Protein AF-A0A2P8F8W0-F1 (afdb_monomer)

pLDDT: mean 89.15, std 7.96, range [47.03, 95.94]

Structure (mmCIF, N/CA/C/O backbone):
data_AF-A0A2P8F8W0-F1
#
_entry.id   AF-A0A2P8F8W0-F1
#
loop_
_atom_site.group_PDB
_atom_site.id
_atom_site.type_symbol
_atom_site.label_atom_id
_atom_site.label_alt_id
_atom_site.label_comp_id
_atom_site.label_asym_id
_atom_site.label_entity_id
_atom_site.label_seq_id
_atom_site.pdbx_PDB_ins_code
_atom_site.Cartn_x
_atom_site.Cartn_y
_atom_site.Cartn_z
_atom_site.occupancy
_atom_site.B_iso_or_equiv
_atom_site.auth_seq_id
_atom_site.auth_comp_id
_atom_site.auth_asym_id
_atom_site.auth_atom_id
_atom_site.pdbx_PDB_model_num
ATOM 1 N N . MET A 1 1 ? -13.688 -4.791 11.401 1.00 79.94 1 MET A N 1
ATOM 2 C CA . MET A 1 1 ? -12.838 -3.655 10.965 1.00 79.94 1 MET A CA 1
ATOM 3 C C . MET A 1 1 ? -11.354 -4.010 10.954 1.00 79.94 1 MET A C 1
ATOM 5 O O . MET A 1 1 ? -10.781 -3.974 9.880 1.00 79.94 1 MET A O 1
ATOM 9 N N . LYS A 1 2 ? -10.747 -4.454 12.066 1.00 86.31 2 LYS A N 1
ATOM 10 C CA . LYS A 1 2 ? -9.315 -4.837 12.110 1.00 86.31 2 LYS A CA 1
ATOM 11 C C . LYS A 1 2 ? -8.894 -5.843 11.028 1.00 86.31 2 LYS A C 1
ATOM 13 O O . LYS A 1 2 ? -7.904 -5.632 10.345 1.00 86.31 2 LYS A O 1
ATOM 18 N N . ARG A 1 3 ? -9.707 -6.891 10.818 1.00 90.06 3 ARG A N 1
ATOM 19 C CA . ARG A 1 3 ? -9.494 -7.879 9.742 1.00 90.06 3 ARG A CA 1
ATOM 20 C C . ARG A 1 3 ? -9.385 -7.227 8.361 1.00 90.06 3 ARG A C 1
ATOM 22 O O . ARG A 1 3 ? -8.514 -7.611 7.603 1.00 90.06 3 ARG A O 1
ATOM 29 N N . ALA A 1 4 ? -10.226 -6.235 8.058 1.00 90.25 4 ALA A N 1
ATOM 30 C CA . ALA A 1 4 ? -10.178 -5.535 6.776 1.00 90.25 4 ALA A CA 1
ATOM 31 C C . ALA A 1 4 ? -8.872 -4.749 6.617 1.00 90.25 4 ALA A C 1
ATOM 33 O O . ALA A 1 4 ? -8.257 -4.835 5.565 1.00 90.25 4 ALA A O 1
ATOM 34 N N . VAL A 1 5 ? -8.408 -4.060 7.670 1.00 90.56 5 VAL A N 1
ATOM 35 C CA . VAL A 1 5 ? -7.109 -3.369 7.638 1.00 90.56 5 VAL A CA 1
ATOM 36 C C . VAL A 1 5 ? -5.979 -4.364 7.380 1.00 90.56 5 VAL A C 1
ATOM 38 O O . VAL A 1 5 ? -5.188 -4.144 6.476 1.00 90.56 5 VAL A O 1
ATOM 41 N N . TYR A 1 6 ? -5.945 -5.495 8.090 1.00 92.38 6 TYR A N 1
ATOM 42 C CA . TYR A 1 6 ? -4.912 -6.513 7.870 1.00 92.38 6 TYR A CA 1
ATOM 43 C C . TYR A 1 6 ? -4.951 -7.127 6.469 1.00 92.38 6 TYR A C 1
ATOM 45 O O . TYR A 1 6 ? -3.904 -7.266 5.844 1.00 92.38 6 TYR A O 1
ATOM 53 N N . VAL A 1 7 ? -6.140 -7.465 5.965 1.00 94.69 7 VAL A N 1
ATOM 54 C CA . VAL A 1 7 ? -6.303 -8.029 4.618 1.00 94.69 7 VAL A CA 1
ATOM 55 C C . VAL A 1 7 ? -5.874 -7.023 3.552 1.00 94.69 7 VAL A C 1
ATOM 57 O O . VAL A 1 7 ? -5.158 -7.399 2.632 1.00 94.69 7 VAL A O 1
ATOM 60 N N . LEU A 1 8 ? -6.254 -5.750 3.687 1.00 92.19 8 LEU A N 1
ATOM 61 C CA . LEU A 1 8 ? -5.871 -4.702 2.739 1.00 92.19 8 LEU A CA 1
ATOM 62 C C . LEU A 1 8 ? -4.365 -4.431 2.775 1.00 92.19 8 LEU A C 1
ATOM 64 O O . LEU A 1 8 ? -3.737 -4.373 1.723 1.00 92.19 8 LEU A O 1
ATOM 68 N N . SER A 1 9 ? -3.762 -4.341 3.962 1.00 92.25 9 SER A N 1
ATOM 69 C CA . SER A 1 9 ? -2.309 -4.201 4.097 1.00 92.25 9 SER A CA 1
ATOM 70 C C . SER A 1 9 ? -1.561 -5.373 3.462 1.00 92.25 9 SER A C 1
ATOM 72 O O . SER A 1 9 ? -0.578 -5.161 2.758 1.00 92.25 9 SER A O 1
ATOM 74 N N . LEU A 1 10 ? -2.037 -6.604 3.672 1.00 93.94 10 LEU A N 1
ATOM 75 C CA . LEU A 1 10 ? -1.452 -7.792 3.054 1.00 93.94 10 LEU A CA 1
ATOM 76 C C . LEU A 1 10 ? -1.603 -7.762 1.527 1.00 93.94 10 LEU A C 1
ATOM 78 O O . LEU A 1 10 ? -0.648 -8.070 0.819 1.00 93.94 10 LEU A O 1
ATOM 82 N N . ALA A 1 11 ? -2.772 -7.358 1.025 1.00 94.12 11 ALA A N 1
ATOM 83 C CA . ALA A 1 11 ? -3.020 -7.228 -0.405 1.00 94.12 11 ALA A CA 1
ATOM 84 C C . ALA A 1 11 ? -2.058 -6.224 -1.055 1.00 94.12 11 ALA A C 1
ATOM 86 O O . ALA A 1 11 ? -1.449 -6.560 -2.067 1.00 94.12 11 ALA A O 1
ATOM 87 N N . TYR A 1 12 ? -1.845 -5.044 -0.455 1.00 92.44 12 TYR A N 1
ATOM 88 C CA . TYR A 1 12 ? -0.857 -4.082 -0.960 1.00 92.44 12 TYR A CA 1
ATOM 89 C C . TYR A 1 12 ? 0.544 -4.692 -1.035 1.00 92.44 12 TYR A C 1
ATOM 91 O O . TYR A 1 12 ? 1.200 -4.572 -2.066 1.00 92.44 12 TYR A O 1
ATOM 99 N N . SER A 1 13 ? 0.990 -5.389 0.013 1.00 93.50 13 SER A N 1
ATOM 100 C CA . SER A 1 13 ? 2.302 -6.046 0.012 1.00 93.50 13 SER A CA 1
ATOM 101 C C . SER A 1 13 ? 2.432 -7.083 -1.104 1.00 93.50 13 SER A C 1
ATOM 103 O O . SER A 1 13 ? 3.456 -7.118 -1.781 1.00 93.50 13 SER A O 1
ATOM 105 N N . ILE A 1 14 ? 1.397 -7.901 -1.326 1.00 95.94 14 ILE A N 1
ATOM 106 C CA . ILE A 1 14 ? 1.383 -8.906 -2.398 1.00 95.94 14 ILE A CA 1
ATOM 107 C C . ILE A 1 14 ? 1.418 -8.229 -3.770 1.00 95.94 14 ILE A C 1
ATOM 109 O O . ILE A 1 14 ? 2.227 -8.616 -4.609 1.00 95.94 14 ILE A O 1
ATOM 113 N N . PHE A 1 15 ? 0.594 -7.203 -3.999 1.00 93.94 15 PHE A N 1
ATOM 114 C CA . PHE A 1 15 ? 0.564 -6.494 -5.278 1.00 93.94 15 PHE A CA 1
ATOM 115 C C . PHE A 1 15 ? 1.887 -5.799 -5.586 1.00 93.94 15 PHE A C 1
ATOM 117 O O . PHE A 1 15 ? 2.373 -5.904 -6.707 1.00 93.94 15 PHE A O 1
ATOM 124 N N . PHE A 1 16 ? 2.506 -5.144 -4.603 1.00 93.56 16 PHE A N 1
ATOM 125 C CA . PHE A 1 16 ? 3.804 -4.507 -4.808 1.00 93.56 16 PHE A CA 1
ATOM 126 C C . PHE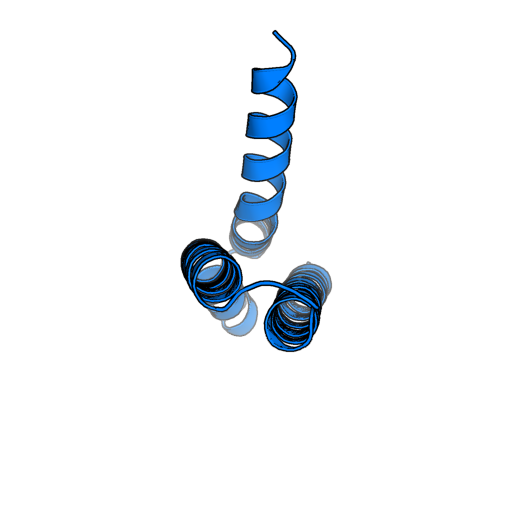 A 1 16 ? 4.932 -5.513 -5.007 1.00 93.56 16 PHE A C 1
ATOM 128 O O . PHE A 1 16 ? 5.775 -5.299 -5.872 1.00 93.56 16 PHE A O 1
ATOM 135 N N . ALA A 1 17 ? 4.943 -6.618 -4.258 1.00 94.88 17 ALA A N 1
ATOM 136 C CA . ALA A 1 17 ? 5.921 -7.683 -4.461 1.00 94.88 17 ALA A CA 1
ATOM 137 C 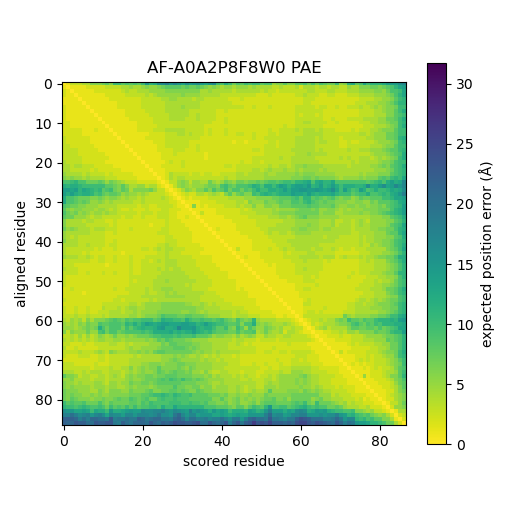C . ALA A 1 17 ? 5.778 -8.308 -5.854 1.00 94.88 17 ALA A C 1
ATOM 139 O O . ALA A 1 17 ? 6.773 -8.529 -6.541 1.00 94.88 17 ALA A O 1
ATOM 140 N N . TRP A 1 18 ? 4.544 -8.547 -6.296 1.00 95.38 18 TRP A N 1
ATOM 141 C CA . TRP A 1 18 ? 4.284 -9.071 -7.629 1.00 95.38 18 TRP A CA 1
ATOM 142 C C . TRP A 1 18 ? 4.704 -8.078 -8.716 1.00 95.38 18 TRP A C 1
ATOM 144 O O . TRP A 1 18 ? 5.478 -8.446 -9.597 1.00 95.38 18 TRP A O 1
ATOM 154 N N . ALA A 1 19 ? 4.289 -6.813 -8.616 1.00 94.19 19 ALA A N 1
ATOM 155 C CA . ALA A 1 19 ? 4.679 -5.771 -9.563 1.00 94.19 19 ALA A CA 1
ATOM 156 C C . ALA A 1 19 ? 6.205 -5.584 -9.613 1.00 94.19 19 ALA A C 1
ATOM 158 O O . ALA A 1 19 ? 6.767 -5.361 -10.685 1.00 94.19 19 ALA A O 1
ATOM 159 N N . TRP A 1 20 ? 6.891 -5.716 -8.473 1.00 94.06 20 TRP A N 1
ATOM 160 C CA . TRP A 1 20 ? 8.350 -5.680 -8.409 1.00 94.06 20 TRP A CA 1
ATOM 161 C C . TRP A 1 20 ? 8.975 -6.825 -9.204 1.00 94.06 20 TRP A C 1
ATOM 163 O O . TRP A 1 20 ? 9.860 -6.583 -10.020 1.00 94.06 20 TRP A O 1
ATOM 173 N N . ILE A 1 21 ? 8.525 -8.063 -8.972 1.00 95.50 21 ILE A N 1
ATOM 174 C CA . ILE A 1 21 ? 9.040 -9.248 -9.670 1.00 95.50 21 ILE A CA 1
ATOM 175 C C . ILE A 1 21 ? 8.820 -9.105 -11.175 1.00 95.50 21 ILE A C 1
ATOM 177 O O . ILE A 1 21 ? 9.774 -9.261 -11.927 1.00 95.50 21 ILE A O 1
ATOM 181 N N . ASP A 1 22 ? 7.603 -8.756 -11.592 1.00 94.19 22 ASP A N 1
ATOM 182 C CA . ASP A 1 22 ? 7.237 -8.600 -13.002 1.00 94.19 22 ASP A CA 1
ATOM 183 C C . ASP A 1 22 ? 8.087 -7.524 -13.695 1.00 94.19 22 ASP A C 1
ATOM 185 O O . ASP A 1 22 ? 8.672 -7.754 -14.753 1.00 94.19 22 ASP A O 1
ATOM 189 N N . THR A 1 23 ? 8.278 -6.377 -13.036 1.00 92.00 23 THR A N 1
ATOM 190 C CA . THR A 1 23 ? 9.140 -5.305 -13.556 1.00 92.00 23 THR A CA 1
ATOM 191 C C . THR A 1 23 ? 10.612 -5.731 -13.600 1.00 92.00 23 THR A C 1
ATOM 193 O O . THR A 1 23 ? 11.337 -5.394 -14.534 1.00 92.00 23 THR A O 1
ATOM 196 N N . ALA A 1 24 ? 11.086 -6.478 -12.599 1.00 90.62 24 ALA A N 1
ATOM 197 C CA . ALA A 1 24 ? 12.482 -6.900 -12.512 1.00 90.62 24 ALA A CA 1
ATOM 198 C C . ALA A 1 24 ? 12.850 -7.969 -13.556 1.00 90.62 24 ALA A C 1
ATOM 200 O O . ALA A 1 24 ? 13.984 -7.966 -14.053 1.00 90.62 24 ALA A O 1
ATOM 201 N N . THR A 1 25 ? 11.919 -8.869 -13.886 1.00 91.81 25 THR A N 1
ATOM 202 C CA . THR A 1 25 ? 12.129 -9.988 -14.820 1.00 91.81 25 THR A CA 1
ATOM 203 C C . THR A 1 25 ? 11.609 -9.725 -16.232 1.00 91.81 25 THR A C 1
ATOM 205 O O . THR A 1 25 ? 11.968 -10.465 -17.148 1.00 91.81 25 THR A O 1
ATOM 208 N N . GLY A 1 26 ? 10.817 -8.669 -16.435 1.00 88.62 26 GLY A N 1
ATOM 209 C CA . GLY A 1 26 ? 10.276 -8.287 -17.734 1.00 88.62 26 GLY A CA 1
ATOM 210 C C . GLY A 1 26 ? 11.352 -8.012 -18.791 1.00 88.62 26 GLY A C 1
ATOM 211 O O . GLY A 1 26 ? 12.441 -7.500 -18.504 1.00 88.62 26 GLY A O 1
ATOM 212 N N . SER A 1 27 ? 11.040 -8.330 -20.051 1.00 84.69 27 SER A N 1
ATOM 213 C CA . SER A 1 27 ? 11.899 -8.048 -21.206 1.00 84.69 27 SER A CA 1
ATOM 214 C C . SER A 1 27 ? 11.858 -6.555 -21.561 1.00 84.69 27 SER A C 1
ATOM 216 O O . SER A 1 27 ? 11.194 -6.139 -22.507 1.00 84.69 27 SER A O 1
ATOM 218 N N . MET A 1 28 ? 12.547 -5.746 -20.764 1.00 87.19 28 MET A N 1
ATOM 219 C CA . MET A 1 28 ? 12.745 -4.307 -20.967 1.00 87.19 28 MET A CA 1
ATOM 220 C C . MET A 1 28 ? 14.237 -3.995 -21.073 1.00 87.19 28 MET A C 1
ATOM 222 O O . MET A 1 28 ? 15.056 -4.689 -20.453 1.00 87.19 28 MET A O 1
ATOM 226 N N . ASP A 1 29 ? 14.590 -2.939 -21.810 1.00 91.50 29 ASP A N 1
ATOM 227 C CA . ASP A 1 29 ? 15.941 -2.383 -21.784 1.00 91.50 29 ASP A CA 1
ATOM 228 C C . ASP A 1 29 ? 16.298 -1.880 -20.371 1.00 91.50 29 ASP A C 1
ATOM 230 O O . ASP A 1 29 ? 15.430 -1.617 -19.532 1.00 91.50 29 ASP A O 1
ATOM 234 N N . ALA A 1 30 ? 17.596 -1.783 -20.078 1.00 89.12 30 ALA A N 1
ATOM 235 C CA . ALA A 1 30 ? 18.069 -1.485 -18.727 1.00 89.12 30 ALA A CA 1
ATOM 236 C C . ALA A 1 30 ? 17.603 -0.108 -18.215 1.00 89.12 30 ALA A C 1
ATOM 238 O O . ALA A 1 30 ? 17.318 0.034 -17.024 1.00 89.12 30 ALA A O 1
ATOM 239 N N . ALA A 1 31 ? 17.493 0.889 -19.100 1.00 90.44 31 ALA A N 1
ATOM 240 C CA . ALA A 1 31 ? 17.058 2.231 -18.729 1.00 90.44 31 ALA A CA 1
ATOM 241 C C . ALA A 1 31 ? 15.550 2.262 -18.436 1.00 90.44 31 ALA A C 1
ATOM 243 O O . ALA A 1 31 ? 15.140 2.769 -17.390 1.00 90.44 31 ALA A O 1
ATOM 244 N N . GLY A 1 32 ? 14.733 1.653 -19.302 1.00 89.12 32 GLY A N 1
ATOM 245 C CA . GLY A 1 32 ? 13.291 1.505 -19.107 1.00 89.12 32 GLY A CA 1
ATOM 246 C C . GLY A 1 32 ? 12.950 0.763 -17.815 1.00 89.12 32 GLY A C 1
ATOM 247 O O . GLY A 1 32 ? 12.125 1.227 -17.025 1.00 89.12 32 GLY A O 1
ATOM 248 N N . ARG A 1 33 ? 13.664 -0.332 -17.531 1.00 92.50 33 ARG A N 1
ATOM 249 C CA . ARG A 1 33 ? 13.497 -1.101 -16.289 1.00 92.50 33 ARG A CA 1
ATOM 250 C C . ARG A 1 33 ? 13.867 -0.295 -15.047 1.00 92.50 33 ARG A C 1
ATOM 252 O O . ARG A 1 33 ? 13.132 -0.316 -14.062 1.00 92.50 33 ARG A O 1
ATOM 259 N N . GLY A 1 34 ? 14.994 0.419 -15.092 1.00 91.19 34 GLY A N 1
ATOM 260 C CA . GLY A 1 34 ? 15.444 1.268 -13.989 1.00 91.19 34 GLY A CA 1
ATOM 261 C C . GLY A 1 34 ? 14.430 2.362 -13.650 1.00 91.19 34 GLY A C 1
ATOM 262 O O . GLY A 1 34 ? 14.110 2.564 -12.479 1.00 91.19 34 GLY A O 1
ATOM 263 N N . MET A 1 35 ? 13.863 3.012 -14.670 1.00 93.75 35 MET A N 1
ATOM 264 C CA . MET A 1 35 ? 12.804 4.007 -14.480 1.00 93.75 35 MET A CA 1
ATOM 265 C C . MET A 1 35 ? 11.535 3.392 -13.881 1.00 93.75 35 MET A C 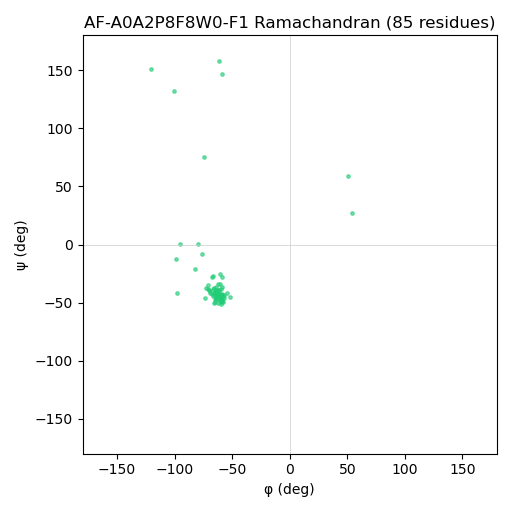1
ATOM 267 O O . MET A 1 35 ? 11.007 3.927 -12.906 1.00 93.75 35 MET A O 1
ATOM 271 N N . ALA A 1 36 ? 11.067 2.257 -14.410 1.00 92.31 36 ALA A N 1
ATOM 272 C CA . ALA A 1 36 ? 9.867 1.583 -13.916 1.00 92.31 36 ALA A CA 1
ATOM 273 C C . ALA A 1 36 ? 9.999 1.166 -12.440 1.00 92.31 36 ALA A C 1
ATOM 275 O O . ALA A 1 36 ? 9.112 1.448 -11.63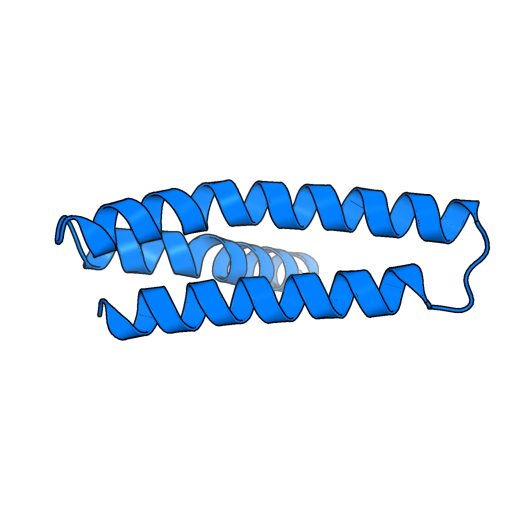3 1.00 92.31 36 ALA A O 1
ATOM 276 N N . LEU A 1 37 ? 11.138 0.577 -12.058 1.00 93.38 37 LEU A N 1
ATOM 277 C CA . LEU A 1 37 ? 11.435 0.248 -10.661 1.00 93.38 37 LEU A CA 1
ATOM 278 C C . LEU A 1 37 ? 11.495 1.501 -9.778 1.00 93.38 37 LEU A C 1
ATOM 280 O O . LEU A 1 37 ? 10.988 1.478 -8.658 1.00 93.38 37 LEU A O 1
ATOM 284 N N . GLY A 1 38 ? 12.055 2.606 -10.278 1.00 92.50 38 GLY A N 1
ATOM 285 C CA . GLY A 1 38 ? 12.062 3.891 -9.577 1.00 92.50 38 GLY A CA 1
ATOM 286 C C . GLY A 1 38 ? 10.652 4.387 -9.238 1.00 92.50 38 GLY A C 1
ATOM 287 O O . GLY A 1 38 ? 10.368 4.692 -8.079 1.00 92.50 38 GLY A O 1
ATOM 288 N N . PHE A 1 39 ? 9.741 4.397 -10.216 1.00 91.81 39 PHE A N 1
ATOM 289 C CA . PHE A 1 39 ? 8.335 4.748 -9.980 1.00 91.81 39 PHE A CA 1
ATOM 290 C C . PHE A 1 39 ? 7.649 3.786 -9.008 1.00 91.81 39 PHE A C 1
ATOM 292 O O . PHE A 1 39 ? 6.890 4.219 -8.139 1.00 91.81 39 PHE A O 1
ATOM 299 N N . LEU A 1 40 ? 7.947 2.492 -9.114 1.00 93.69 40 LEU A N 1
ATOM 300 C CA . LEU A 1 40 ? 7.388 1.472 -8.237 1.00 93.69 40 LEU A CA 1
ATOM 301 C C . LEU A 1 40 ? 7.826 1.682 -6.778 1.00 93.69 40 LEU A C 1
ATOM 303 O O . LEU A 1 40 ? 6.989 1.617 -5.879 1.00 93.69 40 LEU A O 1
ATOM 307 N N . ILE A 1 41 ? 9.094 2.033 -6.531 1.00 94.31 41 ILE A N 1
ATOM 308 C CA . ILE A 1 41 ? 9.601 2.388 -5.193 1.00 94.31 41 ILE A CA 1
ATOM 309 C C . ILE A 1 41 ? 8.857 3.598 -4.626 1.00 94.31 41 ILE A C 1
ATOM 311 O O . ILE A 1 41 ? 8.448 3.575 -3.463 1.00 94.31 41 ILE A O 1
ATOM 315 N N . VAL A 1 42 ? 8.652 4.644 -5.431 1.00 93.69 42 VAL A N 1
ATOM 316 C CA . VAL A 1 42 ? 7.905 5.836 -5.001 1.00 93.69 42 VAL A CA 1
ATOM 317 C C . VAL A 1 42 ? 6.464 5.467 -4.638 1.00 93.69 42 VAL A C 1
ATOM 319 O O . VAL A 1 42 ? 5.976 5.884 -3.588 1.00 93.69 42 VAL A O 1
ATOM 322 N N . GLY A 1 43 ? 5.803 4.631 -5.445 1.00 90.44 43 GLY A N 1
ATOM 323 C CA . GLY A 1 43 ? 4.450 4.135 -5.173 1.00 90.44 43 GLY A CA 1
ATOM 324 C C . GLY A 1 43 ? 4.351 3.301 -3.890 1.00 90.44 43 GLY A C 1
ATOM 325 O O . GLY A 1 43 ? 3.428 3.504 -3.092 1.00 90.44 43 GLY A O 1
ATOM 326 N N . ILE A 1 44 ? 5.328 2.417 -3.644 1.00 93.12 44 ILE A N 1
ATOM 327 C CA . ILE A 1 44 ? 5.449 1.664 -2.385 1.00 93.12 44 ILE A CA 1
ATOM 328 C C . ILE A 1 44 ? 5.600 2.631 -1.212 1.00 93.12 44 ILE A C 1
ATOM 330 O O . ILE A 1 44 ? 4.857 2.532 -0.235 1.00 93.12 44 ILE A O 1
ATOM 334 N N . GLY A 1 45 ? 6.542 3.574 -1.307 1.00 93.19 45 GLY A N 1
ATOM 335 C CA . GLY A 1 45 ? 6.825 4.544 -0.253 1.00 93.19 45 GLY A CA 1
ATOM 336 C C . GLY A 1 45 ? 5.601 5.388 0.088 1.00 93.19 45 GLY A C 1
ATOM 337 O O . GLY A 1 45 ? 5.226 5.488 1.255 1.00 93.19 45 GLY A O 1
ATOM 338 N N . PHE A 1 46 ? 4.922 5.922 -0.929 1.00 93.31 46 PHE A N 1
ATOM 339 C CA . PHE A 1 46 ? 3.697 6.694 -0.748 1.00 93.31 46 PHE A CA 1
ATOM 340 C C . PHE A 1 46 ? 2.600 5.864 -0.078 1.00 93.31 46 PHE A C 1
ATOM 342 O O . PHE A 1 46 ? 1.993 6.314 0.887 1.00 93.31 46 PHE A O 1
ATOM 349 N N . THR A 1 47 ? 2.386 4.623 -0.517 1.00 92.56 47 THR A N 1
ATOM 350 C CA . THR A 1 47 ? 1.379 3.736 0.086 1.00 92.56 47 THR A CA 1
ATOM 351 C C . THR A 1 47 ? 1.719 3.395 1.539 1.00 92.56 47 THR A C 1
ATOM 353 O O . THR A 1 47 ? 0.842 3.399 2.408 1.00 92.56 47 THR A O 1
ATOM 356 N N . ALA A 1 48 ? 2.999 3.170 1.841 1.00 92.81 48 ALA A N 1
ATOM 357 C CA . ALA A 1 48 ? 3.479 2.875 3.186 1.00 92.81 48 ALA A CA 1
ATOM 358 C C . ALA A 1 48 ? 3.191 4.011 4.183 1.00 92.81 48 ALA A C 1
ATOM 360 O O . ALA A 1 48 ? 2.863 3.722 5.337 1.00 92.81 48 ALA A O 1
ATOM 361 N N . LEU A 1 49 ? 3.217 5.279 3.744 1.00 94.75 49 LEU A N 1
ATOM 362 C CA . LEU A 1 49 ? 2.870 6.436 4.584 1.00 94.75 49 LEU A CA 1
ATOM 363 C C . LEU A 1 49 ? 1.447 6.363 5.152 1.00 94.75 49 LEU A C 1
ATOM 365 O O . LEU A 1 49 ? 1.200 6.889 6.233 1.00 94.75 49 LEU A O 1
ATOM 369 N N . PHE A 1 50 ? 0.521 5.691 4.467 1.00 94.50 50 PHE A N 1
ATOM 370 C CA . PHE A 1 50 ? -0.857 5.524 4.933 1.00 94.50 50 PHE A CA 1
ATOM 371 C C . PHE A 1 50 ? -1.076 4.173 5.622 1.00 94.50 50 PHE A C 1
ATOM 373 O O . PHE A 1 50 ? -1.726 4.092 6.669 1.00 94.50 50 PHE A O 1
ATOM 380 N N . VAL A 1 51 ? -0.504 3.105 5.062 1.00 92.75 51 VAL A N 1
ATOM 381 C CA . VAL A 1 51 ? -0.714 1.731 5.535 1.00 92.75 51 VAL A CA 1
ATOM 382 C C . VAL A 1 51 ? -0.024 1.475 6.879 1.00 92.75 51 VAL A C 1
ATOM 384 O O . VAL A 1 51 ? -0.606 0.819 7.745 1.00 92.75 51 VAL A O 1
ATOM 387 N N . ILE A 1 52 ? 1.181 2.013 7.108 1.00 93.81 52 ILE A N 1
ATOM 388 C CA . ILE A 1 52 ? 1.910 1.799 8.369 1.00 93.81 52 ILE A CA 1
ATOM 389 C C . ILE A 1 52 ? 1.172 2.445 9.557 1.00 93.81 52 ILE A C 1
ATOM 391 O O . ILE A 1 52 ? 0.899 1.734 10.530 1.00 93.81 52 ILE A O 1
ATOM 395 N N . PRO A 1 53 ? 0.762 3.730 9.516 1.00 92.81 53 PRO A N 1
ATOM 396 C CA . PRO A 1 53 ? -0.045 4.310 10.590 1.00 92.81 53 PRO A CA 1
ATOM 397 C C . PRO A 1 53 ? -1.377 3.583 10.803 1.00 92.81 53 PRO A C 1
ATOM 399 O O . PRO A 1 53 ? -1.780 3.381 11.950 1.00 92.81 53 PRO A O 1
ATOM 402 N N . ALA A 1 54 ? -2.038 3.131 9.729 1.00 92.06 54 ALA A N 1
ATOM 403 C CA . ALA A 1 54 ? -3.261 2.333 9.822 1.00 92.06 54 ALA A CA 1
ATOM 404 C C . ALA A 1 54 ? -3.046 1.022 10.596 1.00 92.06 54 ALA A C 1
ATOM 406 O O . ALA A 1 54 ? -3.857 0.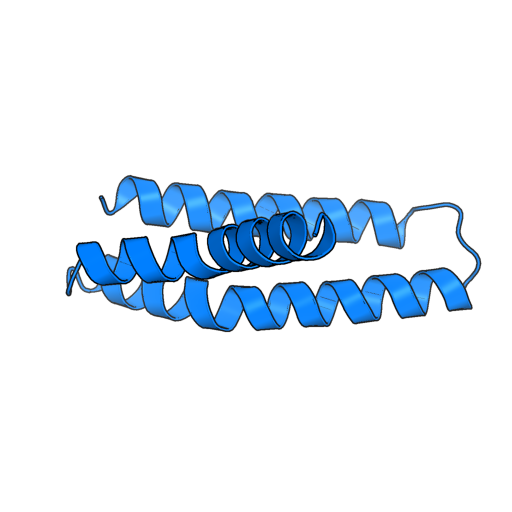664 11.458 1.00 92.06 54 ALA A O 1
ATOM 407 N N . LEU A 1 55 ? -1.938 0.322 10.330 1.00 91.69 55 LEU A N 1
ATOM 408 C CA . LEU A 1 55 ? -1.552 -0.883 11.063 1.00 91.69 55 LEU A CA 1
ATOM 409 C C . LEU A 1 55 ? -1.260 -0.574 12.532 1.00 91.69 55 LEU A C 1
ATOM 411 O O . LEU A 1 55 ? -1.784 -1.264 13.400 1.00 91.69 55 LEU A O 1
ATOM 415 N N . ILE A 1 56 ? -0.504 0.488 12.830 1.00 94.50 56 ILE A N 1
ATOM 416 C CA . ILE A 1 56 ? -0.199 0.893 14.212 1.00 94.50 56 ILE A CA 1
ATOM 417 C C . ILE A 1 56 ? -1.485 1.185 14.996 1.00 94.50 56 ILE A C 1
ATOM 419 O O . ILE A 1 56 ? -1.648 0.704 16.119 1.00 94.50 56 ILE A O 1
ATOM 423 N N . LEU A 1 57 ? -2.413 1.949 14.412 1.00 91.44 57 LEU A N 1
ATOM 424 C CA . LEU A 1 57 ? -3.711 2.247 15.022 1.00 91.44 57 LEU A CA 1
ATOM 425 C C . LEU A 1 57 ? -4.535 0.975 15.251 1.00 91.44 57 LEU A C 1
ATOM 427 O O . LEU A 1 57 ? -5.129 0.810 16.317 1.00 91.44 57 LEU A O 1
ATOM 431 N N . THR A 1 58 ? -4.513 0.053 14.287 1.00 92.50 58 THR A N 1
ATOM 432 C CA . THR A 1 58 ? -5.226 -1.228 14.368 1.00 92.50 58 THR A CA 1
ATOM 433 C C . THR A 1 58 ? -4.652 -2.148 15.439 1.00 92.50 58 THR A C 1
ATOM 435 O O . THR A 1 58 ? -5.426 -2.739 16.181 1.00 92.50 58 THR A O 1
ATOM 438 N N . ILE A 1 59 ? -3.325 -2.250 15.556 1.00 92.81 59 ILE A N 1
ATOM 439 C CA . ILE A 1 59 ? -2.646 -3.072 16.572 1.00 92.81 59 ILE A CA 1
ATOM 440 C C . ILE A 1 59 ? -2.906 -2.517 17.974 1.00 92.81 59 ILE A C 1
ATOM 442 O O . ILE A 1 59 ? -3.093 -3.275 18.921 1.00 92.81 59 ILE A O 1
ATOM 446 N N . ARG A 1 60 ? -2.942 -1.187 18.113 1.00 93.50 60 ARG A N 1
ATOM 447 C CA . ARG A 1 60 ? -3.217 -0.510 19.388 1.00 93.50 60 ARG A CA 1
ATOM 448 C C . ARG A 1 60 ? -4.704 -0.449 19.742 1.00 93.50 60 ARG A C 1
ATOM 450 O O . ARG A 1 60 ? -5.036 0.157 20.756 1.00 93.50 60 ARG A O 1
ATOM 457 N N . ASP A 1 61 ? -5.589 -1.003 18.913 1.00 87.50 61 ASP A N 1
ATOM 458 C CA . ASP A 1 61 ? -7.046 -0.913 19.058 1.00 87.50 61 ASP A CA 1
ATOM 459 C C . ASP A 1 61 ? -7.587 0.518 19.175 1.00 87.50 61 ASP A C 1
ATOM 461 O O . ASP A 1 61 ? -8.665 0.763 19.720 1.00 87.50 61 ASP A O 1
ATOM 465 N N . LYS A 1 62 ? -6.860 1.487 18.609 1.00 79.50 62 LYS A N 1
ATOM 466 C CA . LYS A 1 62 ? -7.232 2.900 18.634 1.00 79.50 62 LYS A CA 1
ATOM 467 C C . LYS A 1 62 ? -7.867 3.299 17.313 1.00 79.50 62 LYS A C 1
ATOM 469 O O . LYS A 1 62 ? -7.321 3.047 16.247 1.00 79.50 62 LYS A O 1
ATOM 474 N N . ALA A 1 63 ? -9.006 3.985 17.399 1.00 84.50 63 ALA A N 1
ATOM 475 C CA . ALA A 1 63 ? -9.640 4.655 16.264 1.00 84.50 63 ALA A CA 1
ATOM 476 C C . ALA A 1 63 ? -9.809 3.757 15.006 1.00 84.50 63 ALA A C 1
ATOM 478 O O . ALA A 1 63 ? -9.335 4.105 13.924 1.00 84.50 63 ALA A O 1
ATOM 479 N N . PRO A 1 64 ? -10.531 2.620 15.094 1.00 83.06 64 PRO A N 1
ATOM 480 C CA . PRO A 1 64 ? -10.618 1.632 14.009 1.00 83.06 64 PRO A CA 1
ATOM 481 C C . PRO A 1 64 ? -11.218 2.175 12.701 1.00 83.06 64 PRO A C 1
ATOM 483 O O . PRO A 1 64 ? -10.915 1.657 11.628 1.00 83.06 64 PRO A O 1
ATOM 486 N N . LYS A 1 65 ? -12.046 3.227 12.770 1.00 87.81 65 LYS A N 1
ATOM 487 C CA . LYS A 1 65 ? -12.580 3.923 11.586 1.00 87.81 65 LYS A CA 1
ATOM 488 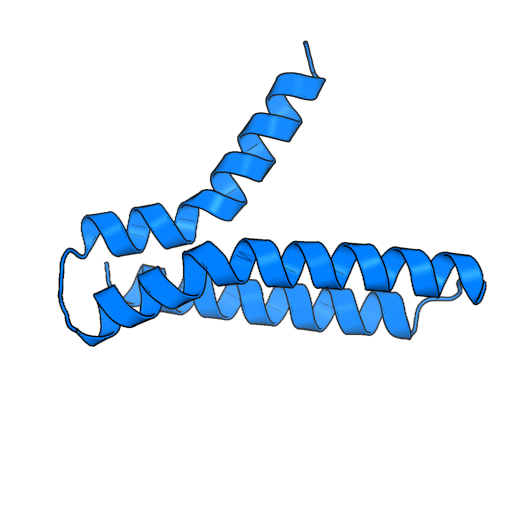C C . LYS A 1 65 ? -11.491 4.703 10.842 1.00 87.81 65 LYS A C 1
ATOM 490 O O . LYS A 1 65 ? -11.432 4.648 9.620 1.00 87.81 65 LYS A O 1
ATOM 495 N N . TRP A 1 66 ? -10.609 5.375 11.582 1.00 88.81 66 TRP A N 1
ATOM 496 C CA . TRP A 1 66 ? -9.484 6.126 11.023 1.00 88.81 66 TRP A CA 1
ATOM 497 C C . TRP A 1 66 ? -8.427 5.198 10.434 1.00 88.81 66 TRP A C 1
ATOM 499 O O . TRP A 1 66 ? -7.921 5.470 9.353 1.00 88.81 66 TRP A O 1
ATOM 509 N N . ALA A 1 67 ? -8.155 4.066 11.088 1.00 88.25 67 ALA A N 1
ATOM 510 C CA . ALA A 1 67 ? -7.273 3.041 10.539 1.00 88.25 67 ALA A CA 1
ATOM 511 C C . ALA A 1 67 ? -7.785 2.498 9.194 1.00 88.25 67 ALA A C 1
ATOM 513 O O . ALA A 1 67 ? -7.018 2.373 8.244 1.00 88.25 67 ALA A O 1
ATOM 514 N N . LEU A 1 68 ? -9.091 2.226 9.090 1.00 89.88 68 LEU A N 1
ATOM 515 C CA . LEU A 1 68 ? -9.698 1.793 7.833 1.00 89.88 68 LEU A CA 1
ATOM 516 C C . LEU A 1 68 ? -9.618 2.884 6.755 1.00 89.88 68 LEU A C 1
ATOM 518 O O . LEU A 1 68 ? -9.242 2.586 5.627 1.00 89.88 68 LEU A O 1
ATOM 522 N N . GLY A 1 69 ? -9.926 4.137 7.107 1.00 89.50 69 GLY A N 1
ATOM 523 C CA . GLY A 1 69 ? -9.826 5.268 6.182 1.00 89.50 69 GLY A CA 1
ATOM 524 C C . GLY A 1 69 ? -8.406 5.469 5.650 1.00 89.50 69 GLY A C 1
ATOM 525 O O . GLY A 1 69 ? -8.222 5.626 4.448 1.00 89.50 69 GLY A O 1
ATOM 526 N N . LEU A 1 70 ? -7.401 5.378 6.523 1.00 90.12 70 LEU A N 1
ATOM 527 C CA . LEU A 1 70 ? -5.993 5.471 6.139 1.00 90.12 70 LEU A CA 1
ATOM 528 C C . LEU A 1 70 ? -5.592 4.352 5.174 1.00 90.12 70 LEU A C 1
ATOM 530 O O . LEU A 1 70 ? -5.003 4.632 4.140 1.00 90.12 70 LEU A O 1
ATOM 534 N N . VAL A 1 71 ? -5.953 3.096 5.447 1.00 93.44 71 VAL A N 1
ATOM 535 C CA . VAL A 1 71 ? -5.585 1.980 4.556 1.00 9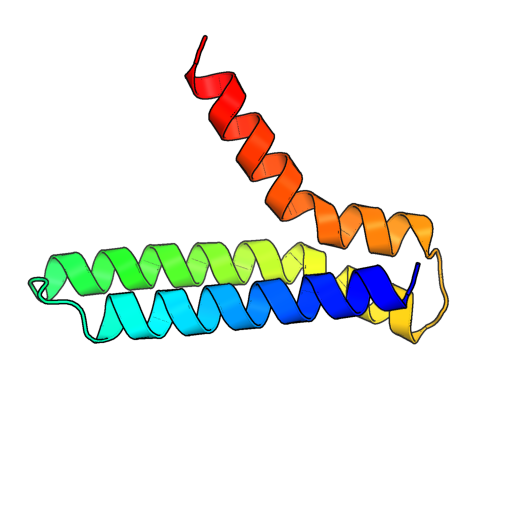3.44 71 VAL A CA 1
ATOM 536 C C . VAL A 1 71 ? -6.290 2.055 3.189 1.00 93.44 71 VAL A C 1
ATOM 538 O O . VAL A 1 71 ? -5.764 1.566 2.190 1.00 93.44 71 VAL A O 1
ATOM 541 N N . LEU A 1 72 ? -7.474 2.670 3.127 1.00 91.75 72 LEU A N 1
ATOM 542 C CA . LEU A 1 72 ? -8.221 2.873 1.882 1.00 91.75 72 LEU A CA 1
ATOM 543 C C . LEU A 1 72 ? -7.745 4.098 1.088 1.00 91.75 72 LEU A C 1
ATOM 545 O O . LEU A 1 72 ? -7.985 4.155 -0.116 1.00 91.75 72 LEU A O 1
ATOM 549 N N . ALA A 1 73 ? -7.071 5.058 1.728 1.00 91.12 73 ALA A N 1
ATOM 550 C CA . ALA A 1 73 ? -6.675 6.319 1.105 1.00 91.12 73 ALA A CA 1
ATOM 551 C C . ALA A 1 73 ? -5.812 6.155 -0.164 1.00 91.12 73 ALA A C 1
ATOM 553 O O . ALA A 1 73 ? -6.133 6.815 -1.150 1.00 91.12 73 ALA A O 1
ATOM 554 N N . PRO A 1 74 ? -4.796 5.267 -0.221 1.00 87.69 74 PRO A N 1
ATOM 555 C CA . PRO A 1 74 ? -4.011 5.067 -1.441 1.00 87.69 74 PRO A CA 1
ATOM 556 C C . PRO A 1 74 ? -4.880 4.634 -2.628 1.00 87.69 74 PRO A C 1
ATOM 558 O O . PRO A 1 74 ? -4.825 5.245 -3.692 1.00 87.69 74 PRO A O 1
ATOM 561 N N . GLY A 1 75 ? -5.745 3.634 -2.430 1.00 86.62 75 GLY A N 1
ATOM 562 C CA . GLY A 1 75 ? -6.674 3.170 -3.463 1.00 86.62 75 GLY A CA 1
ATOM 563 C C . GLY A 1 75 ? -7.705 4.229 -3.862 1.00 86.62 75 GLY A C 1
ATOM 564 O O . GLY A 1 75 ? -7.975 4.408 -5.046 1.00 86.62 75 GLY A O 1
ATOM 565 N N . ALA A 1 76 ? -8.244 4.976 -2.896 1.00 86.50 76 ALA A N 1
ATOM 566 C CA . ALA A 1 76 ? -9.203 6.045 -3.166 1.00 86.50 76 ALA A CA 1
ATOM 567 C C . ALA A 1 76 ? -8.584 7.197 -3.974 1.00 86.50 76 ALA A C 1
ATOM 569 O O . ALA A 1 76 ? -9.220 7.701 -4.897 1.00 86.50 76 ALA A O 1
ATOM 570 N N . LEU A 1 77 ? -7.341 7.587 -3.667 1.00 85.50 77 LEU A N 1
ATOM 571 C CA . LEU A 1 77 ? -6.609 8.611 -4.416 1.00 85.50 77 LEU A CA 1
ATOM 572 C C . LEU A 1 77 ? -6.329 8.167 -5.854 1.00 85.50 77 LEU A C 1
ATOM 574 O O . LEU A 1 77 ? -6.511 8.964 -6.770 1.00 85.50 77 LEU A O 1
ATOM 578 N N . LEU A 1 78 ? -5.957 6.899 -6.061 1.00 83.31 78 LEU A N 1
ATOM 579 C CA . LEU A 1 78 ? -5.777 6.342 -7.404 1.00 83.31 78 LEU A CA 1
ATOM 580 C C . LEU A 1 78 ? -7.078 6.394 -8.212 1.00 83.31 78 LEU A C 1
ATOM 582 O O . LEU A 1 78 ? -7.078 6.906 -9.327 1.00 83.31 78 LEU A O 1
ATOM 586 N N . ILE A 1 79 ? -8.195 5.944 -7.631 1.00 85.69 79 ILE A N 1
ATOM 587 C CA . ILE A 1 79 ? -9.512 6.001 -8.285 1.00 85.69 79 ILE A CA 1
ATOM 588 C C . ILE A 1 79 ? -9.885 7.449 -8.623 1.00 85.69 79 ILE A C 1
ATOM 590 O O . ILE A 1 79 ? -10.339 7.728 -9.730 1.00 85.69 79 ILE A O 1
ATOM 594 N N . PHE A 1 80 ? -9.670 8.379 -7.691 1.00 84.31 80 PHE A N 1
ATOM 595 C CA . PHE A 1 80 ? -9.983 9.789 -7.899 1.00 84.31 80 PHE A CA 1
ATOM 596 C C . PHE A 1 80 ? -9.151 10.406 -9.032 1.00 84.31 80 PHE A C 1
ATOM 598 O O . PHE A 1 80 ? -9.703 11.095 -9.886 1.00 84.31 80 PHE A O 1
ATOM 605 N N . MET A 1 81 ? -7.848 10.114 -9.089 1.00 82.12 81 MET A N 1
ATOM 606 C CA . MET A 1 81 ? -6.981 10.548 -10.190 1.00 82.12 81 MET A CA 1
ATOM 607 C C . MET A 1 81 ? -7.432 9.973 -11.537 1.00 82.12 81 MET A C 1
ATOM 609 O O . MET A 1 81 ? -7.494 10.707 -12.519 1.00 82.12 81 MET A O 1
ATOM 613 N N . SER A 1 82 ? -7.786 8.686 -11.591 1.00 80.06 82 SER A N 1
ATOM 614 C CA . SER A 1 82 ? -8.259 8.051 -12.827 1.00 80.06 82 SER A CA 1
ATOM 615 C C . SER A 1 82 ? -9.576 8.641 -13.331 1.00 80.06 82 SER A C 1
ATOM 617 O O . SER A 1 82 ? -9.755 8.785 -14.535 1.00 80.06 82 SER A O 1
ATOM 619 N N . LEU A 1 83 ? -10.487 9.008 -12.426 1.00 82.62 83 LEU A N 1
ATOM 620 C CA . LEU A 1 83 ? -11.750 9.657 -12.785 1.00 82.62 83 LEU A CA 1
ATOM 621 C C . LEU A 1 83 ? -11.548 11.112 -13.224 1.00 82.62 83 LEU A C 1
ATOM 623 O O . LEU A 1 83 ? -12.207 11.559 -14.156 1.00 82.62 83 LEU A O 1
ATOM 627 N N . GLY A 1 84 ? -10.629 11.841 -12.585 1.00 72.75 84 GLY A N 1
ATOM 628 C CA . GLY A 1 84 ? -10.294 13.216 -12.962 1.00 72.75 84 GLY A CA 1
ATOM 629 C C . GLY A 1 84 ? -9.613 13.334 -14.327 1.00 72.75 84 GLY A C 1
ATOM 630 O O . GLY A 1 84 ? -9.763 14.354 -14.982 1.00 72.75 84 GLY A O 1
ATOM 631 N N . ALA A 1 85 ? -8.909 12.294 -14.780 1.00 61.59 85 ALA A N 1
ATOM 632 C CA . ALA A 1 85 ? -8.283 12.254 -16.104 1.00 61.59 85 ALA A CA 1
ATOM 633 C C . ALA A 1 85 ? -9.272 11.992 -17.263 1.00 61.59 85 ALA A C 1
ATOM 635 O O . ALA A 1 85 ? -8.870 12.042 -18.423 1.00 61.59 85 ALA A O 1
ATOM 636 N N . LEU A 1 86 ? -10.537 11.674 -16.961 1.00 53.53 86 LEU A N 1
ATOM 637 C CA . LEU A 1 86 ? -11.598 11.407 -17.944 1.00 53.53 86 LEU A CA 1
ATOM 638 C C . LEU A 1 86 ? -12.471 12.640 -18.257 1.00 53.53 86 LEU A C 1
ATOM 640 O O . LEU A 1 86 ? -13.412 12.519 -19.042 1.00 53.53 86 LEU A O 1
ATOM 644 N N . VAL A 1 87 ? -12.182 13.793 -17.644 1.00 47.03 87 VAL A N 1
ATOM 645 C CA . VAL A 1 87 ? -12.865 15.087 -17.844 1.00 47.03 87 VAL A CA 1
ATOM 646 C C . VAL A 1 87 ? -11.901 16.066 -18.499 1.00 47.03 87 VAL A C 1
ATOM 648 O O . VAL 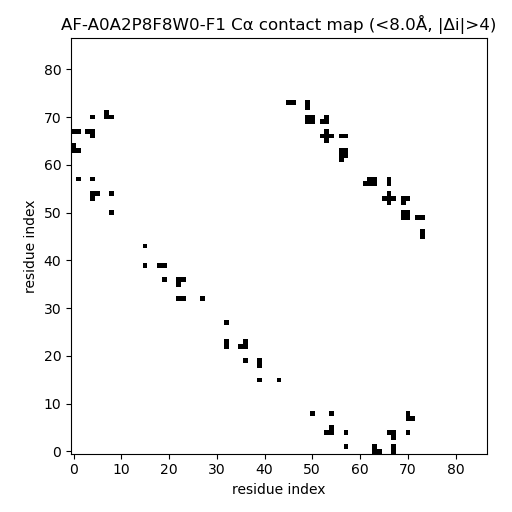A 1 87 ? -12.343 16.771 -19.431 1.00 47.03 87 VAL A O 1
#

Nearest PDB structures (foldseek):
  4u83-assembly2_D  TM=5.540E-01  e=9.306E+00  Brucella abortus A13334

Sequence (87 aa):
MKRAVYVLSLAYSIFFAWAWIDTATGSMDAAGRGMALGFLIVGIGFTALFVIPALILTIRDKAPKWALGLVLAPGALLIFMSLGALV

Secondary structure (DSSP, 8-state):
-HHHHHHHHHHHHHHHHHHHHHHHHSS--HHHHHHHHHHHHHHHHHHHHHHHHHHHHHHTT--HHHHHHHHHHHHHHHHHHHHHTT-

Organism: NCBI:txid1662395

Solvent-accessible surface area (backbone atoms only — not comparable to full-atom values): 4748 Å² total; per-residue (Å²): 104,64,66,57,44,54,51,51,52,50,49,52,53,51,53,52,52,48,54,48,50,52,54,72,71,46,100,58,58,73,66,62,36,52,51,52,52,50,55,48,52,52,52,51,54,59,41,45,70,30,36,51,57,17,4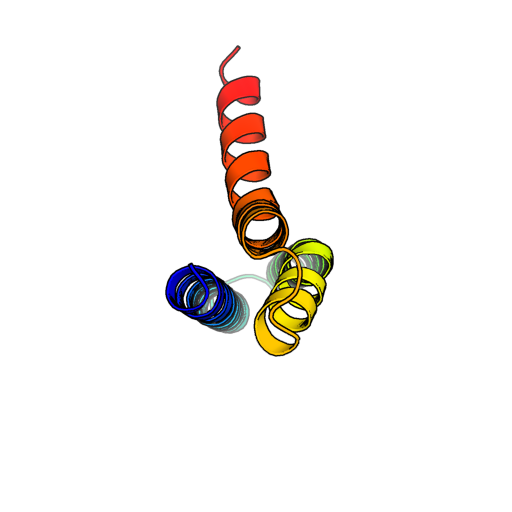9,53,28,44,76,68,72,40,61,58,68,57,18,43,50,32,52,42,42,58,59,51,51,53,54,51,53,59,57,61,75,75,111

Foldseek 3Di:
DLVLLVVLLVVLVVVLVVQLVCLVPPPDDPVVSVVSVVVSVVLNVVLCVQSVVLNVCSVVVHPPVSSNVSSCVSVVVVVVVVVVVVD

Radius of gyration: 15.19 Å; Cα contacts (8 Å, |Δi|>4): 53; chains: 1; bounding box: 31×25×41 Å

Mean predicted aligned error: 4.66 Å